Protein AF-A0A4R3YQ96-F1 (afdb_monomer_lite)

Organism: NCBI:txid1796628

Secondary structure (DSSP, 8-state):
---HHHHHHHHHH--HHHHHHHHHHTT----HHHHHHHHHHHHH--HHHH-GGGHHHHHHHHHHHS-HHHHHHHTHHHHT-HHHHH--

Radius of gyration: 11.73 Å; chains: 1; bounding box: 26×22×32 Å

Sequence (88 aa):
MLNLYHMNHRIQNLSLKVLRRICKSHDIVIADGDLKIILHIIKNNPYPVLNDEYEPILLFEITRETSDQVCNTFKPILEKDYLIQEME

Structure (mmCIF, N/CA/C/O backbone):
data_AF-A0A4R3YQ96-F1
#
_entry.id   AF-A0A4R3YQ96-F1
#
loop_
_atom_site.group_PDB
_atom_site.id
_atom_site.type_symbol
_atom_site.label_atom_id
_atom_site.label_alt_id
_atom_site.label_comp_id
_atom_site.label_asym_id
_atom_site.label_entity_id
_atom_site.label_seq_id
_atom_site.pdbx_PDB_ins_code
_atom_site.Cartn_x
_atom_site.Cartn_y
_atom_site.Cartn_z
_atom_site.occupancy
_atom_site.B_iso_or_equiv
_atom_site.auth_seq_id
_atom_site.auth_comp_id
_atom_site.auth_asym_id
_atom_site.auth_atom_id
_atom_site.pdbx_PDB_model_num
ATOM 1 N N . MET A 1 1 ? 10.867 -4.166 -20.149 1.00 48.78 1 MET A N 1
ATOM 2 C CA . MET A 1 1 ? 11.811 -3.835 -19.060 1.00 48.78 1 MET A CA 1
ATOM 3 C C . MET A 1 1 ? 11.153 -2.787 -18.188 1.00 48.78 1 MET A C 1
ATOM 5 O O . MET A 1 1 ? 10.809 -1.734 -18.714 1.00 48.78 1 MET A O 1
ATOM 9 N N . LEU A 1 2 ? 10.934 -3.083 -16.906 1.00 62.22 2 LEU A N 1
ATOM 10 C CA . LEU A 1 2 ? 10.504 -2.076 -15.939 1.00 62.22 2 LEU A CA 1
ATOM 11 C C . LEU A 1 2 ? 11.589 -0.990 -15.902 1.00 62.22 2 LEU A C 1
ATOM 13 O O . LEU A 1 2 ? 12.755 -1.291 -15.647 1.00 62.22 2 LEU A O 1
ATOM 17 N N . ASN A 1 3 ? 11.247 0.260 -16.209 1.00 82.81 3 ASN A N 1
ATOM 18 C CA . ASN A 1 3 ? 12.202 1.348 -16.037 1.00 82.81 3 ASN A CA 1
ATOM 19 C C . ASN A 1 3 ? 12.286 1.662 -14.537 1.00 82.81 3 ASN A C 1
ATOM 21 O O . ASN A 1 3 ? 11.463 2.412 -14.015 1.00 82.81 3 ASN A O 1
ATOM 25 N N . LEU A 1 4 ? 13.265 1.059 -13.855 1.00 82.44 4 LEU A N 1
ATOM 26 C CA . LEU A 1 4 ? 13.476 1.194 -12.408 1.00 82.44 4 LEU A CA 1
ATOM 27 C C . LEU A 1 4 ? 13.577 2.658 -11.966 1.00 82.44 4 LEU A C 1
ATOM 29 O O . LEU A 1 4 ? 13.057 3.015 -10.914 1.00 82.44 4 LEU A O 1
ATOM 33 N N . TYR A 1 5 ? 14.182 3.522 -12.785 1.00 85.31 5 TYR A N 1
ATOM 34 C CA . TYR A 1 5 ? 14.270 4.951 -12.491 1.00 85.31 5 TYR A CA 1
ATOM 35 C C . TYR A 1 5 ? 12.888 5.615 -12.506 1.00 85.31 5 TYR A C 1
ATOM 37 O O . TYR A 1 5 ? 12.532 6.337 -11.575 1.00 85.31 5 TYR A O 1
ATOM 45 N N . HIS A 1 6 ? 12.083 5.327 -13.531 1.00 88.44 6 HIS A N 1
ATOM 46 C CA . HIS A 1 6 ? 10.727 5.860 -13.642 1.00 88.44 6 HIS A CA 1
ATOM 47 C C . HIS A 1 6 ? 9.816 5.344 -12.520 1.00 88.44 6 HIS A C 1
ATOM 49 O O . HIS A 1 6 ? 9.078 6.116 -11.915 1.00 88.44 6 HIS A O 1
ATOM 55 N N . MET A 1 7 ? 9.906 4.055 -12.196 1.00 90.44 7 MET A N 1
ATOM 56 C CA . MET A 1 7 ? 9.122 3.444 -11.124 1.00 90.44 7 MET A CA 1
ATOM 57 C C . MET A 1 7 ? 9.516 3.964 -9.746 1.00 90.44 7 MET A C 1
ATOM 59 O O . MET A 1 7 ? 8.643 4.314 -8.956 1.00 90.44 7 MET A O 1
ATOM 63 N N . ASN A 1 8 ? 10.814 4.119 -9.481 1.00 90.56 8 ASN A N 1
ATOM 64 C CA . ASN A 1 8 ? 11.270 4.770 -8.262 1.00 90.56 8 ASN A CA 1
ATOM 65 C C . ASN A 1 8 ? 10.740 6.210 -8.180 1.00 90.56 8 ASN A C 1
ATOM 67 O O . ASN A 1 8 ? 10.210 6.605 -7.150 1.00 90.56 8 ASN A O 1
ATOM 71 N N . HIS A 1 9 ? 10.792 6.981 -9.271 1.00 91.31 9 HIS A N 1
ATOM 72 C CA . HIS A 1 9 ? 10.222 8.331 -9.297 1.00 91.31 9 HIS A CA 1
ATOM 73 C C . HIS A 1 9 ? 8.715 8.341 -8.974 1.00 91.31 9 HIS A C 1
ATOM 75 O O . HIS A 1 9 ? 8.258 9.202 -8.221 1.00 91.31 9 HIS A O 1
ATOM 81 N N . ARG A 1 10 ? 7.937 7.375 -9.482 1.00 93.12 10 ARG A N 1
ATOM 82 C CA . ARG A 1 10 ? 6.511 7.222 -9.134 1.00 93.12 10 ARG A CA 1
ATOM 83 C C . ARG A 1 10 ? 6.323 6.895 -7.649 1.00 93.12 10 ARG A C 1
ATOM 85 O O . ARG A 1 10 ? 5.530 7.561 -6.991 1.00 93.12 10 ARG A O 1
ATOM 92 N N . ILE A 1 11 ? 7.114 5.975 -7.090 1.00 94.56 11 ILE A N 1
ATOM 93 C CA . ILE A 1 11 ? 7.102 5.661 -5.650 1.00 94.56 11 ILE A CA 1
ATOM 94 C C . ILE A 1 11 ? 7.426 6.905 -4.809 1.00 94.56 11 ILE A C 1
ATOM 96 O O . ILE A 1 11 ? 6.720 7.206 -3.847 1.00 94.56 11 ILE A O 1
ATOM 100 N N . GLN A 1 12 ? 8.438 7.687 -5.192 1.00 94.06 12 GLN A N 1
ATOM 101 C CA . GLN A 1 12 ? 8.804 8.909 -4.468 1.00 94.06 12 GLN A CA 1
ATOM 102 C C . GLN A 1 12 ? 7.704 9.982 -4.503 1.00 94.06 12 GLN A C 1
ATOM 104 O O . GLN A 1 12 ? 7.568 10.757 -3.552 1.00 94.06 12 GLN A O 1
ATOM 109 N N . ASN A 1 13 ? 6.875 10.001 -5.547 1.00 94.75 13 ASN A N 1
ATOM 110 C CA . ASN A 1 13 ? 5.728 10.905 -5.665 1.00 94.75 13 ASN A CA 1
ATOM 111 C C . ASN A 1 13 ? 4.412 10.310 -5.143 1.00 94.75 13 ASN A C 1
ATOM 113 O O . ASN A 1 13 ? 3.398 11.013 -5.097 1.00 94.75 13 ASN A O 1
ATOM 117 N N . LEU A 1 14 ? 4.416 9.052 -4.690 1.00 96.06 14 LEU A N 1
ATOM 118 C CA . LEU A 1 14 ? 3.245 8.416 -4.109 1.00 96.06 14 LEU A CA 1
ATOM 119 C C . LEU A 1 14 ? 2.767 9.229 -2.900 1.00 96.06 14 LEU A C 1
ATOM 121 O O . LEU A 1 14 ? 3.520 9.536 -1.966 1.00 96.06 14 LEU A O 1
ATOM 125 N N . SER A 1 15 ? 1.489 9.593 -2.936 1.00 96.88 15 SER A N 1
ATOM 126 C CA . SER A 1 15 ? 0.822 10.318 -1.861 1.00 96.88 15 SER A CA 1
ATOM 127 C C . SER A 1 15 ? -0.074 9.381 -1.061 1.00 96.88 15 SER A C 1
ATOM 129 O O . SER A 1 15 ? -0.599 8.398 -1.586 1.00 96.88 15 SER A O 1
ATOM 131 N N . LEU A 1 16 ? -0.344 9.740 0.196 1.00 97.69 16 LEU A N 1
ATOM 132 C CA . LEU A 1 16 ? -1.293 9.007 1.039 1.00 97.69 16 LEU A CA 1
ATOM 133 C C . LEU A 1 16 ? -2.677 8.905 0.382 1.00 97.69 16 LEU A C 1
ATOM 135 O O . LEU A 1 16 ? -3.341 7.881 0.484 1.00 97.69 16 LEU A O 1
ATOM 139 N N . LYS A 1 17 ? -3.107 9.960 -0.324 1.00 96.94 17 LYS A N 1
ATOM 140 C CA . LYS A 1 17 ? -4.387 9.979 -1.042 1.00 96.94 17 LYS A CA 1
ATOM 141 C C . LYS A 1 17 ? -4.439 8.893 -2.119 1.00 96.94 17 LYS A C 1
ATOM 143 O O . LYS A 1 17 ? -5.467 8.232 -2.234 1.00 96.94 17 LYS A O 1
ATOM 148 N N . VAL A 1 18 ? -3.358 8.727 -2.885 1.00 96.75 18 VAL A N 1
ATOM 149 C CA . VAL A 1 18 ? -3.257 7.704 -3.936 1.00 96.75 18 VAL A CA 1
ATOM 150 C C . VAL A 1 18 ? -3.172 6.315 -3.315 1.00 96.75 18 VAL A C 1
ATOM 152 O O . VAL A 1 18 ? -3.985 5.469 -3.665 1.00 96.75 18 VAL A O 1
ATOM 155 N N . LEU A 1 19 ? -2.300 6.100 -2.326 1.00 97.25 19 LEU A N 1
ATOM 156 C CA . LEU A 1 19 ? -2.187 4.808 -1.638 1.00 97.25 19 LEU A CA 1
ATOM 157 C C . LEU A 1 19 ? -3.531 4.359 -1.042 1.00 97.25 19 LEU A C 1
ATOM 159 O O . LEU A 1 19 ? -3.964 3.226 -1.235 1.00 97.25 19 LEU A O 1
ATOM 163 N N . ARG A 1 20 ? -4.245 5.281 -0.388 1.00 97.62 20 ARG A N 1
ATOM 164 C CA . ARG A 1 20 ? -5.582 5.027 0.157 1.00 97.62 20 ARG A CA 1
ATOM 165 C C . ARG A 1 20 ? -6.615 4.731 -0.927 1.00 97.62 20 ARG A C 1
ATOM 167 O O . ARG A 1 20 ? -7.508 3.924 -0.692 1.00 97.62 20 ARG A O 1
ATOM 174 N N . ARG A 1 21 ? -6.535 5.397 -2.085 1.00 97.00 21 ARG A N 1
ATOM 175 C CA . ARG A 1 21 ? -7.404 5.104 -3.236 1.00 97.00 21 ARG A CA 1
ATOM 176 C C . ARG A 1 21 ? -7.180 3.669 -3.705 1.00 97.00 21 ARG A C 1
ATOM 178 O O . ARG A 1 21 ? -8.160 2.951 -3.799 1.00 97.00 21 ARG A O 1
ATOM 185 N N . ILE A 1 22 ? -5.926 3.269 -3.928 1.00 97.25 22 ILE A N 1
ATOM 186 C CA . ILE A 1 22 ? -5.566 1.916 -4.384 1.00 97.25 22 ILE A CA 1
ATOM 187 C C . ILE A 1 22 ? -6.093 0.870 -3.396 1.00 97.25 22 ILE A C 1
ATOM 189 O O . ILE A 1 22 ? -6.790 -0.051 -3.798 1.00 97.25 22 ILE A O 1
ATOM 193 N N . CYS A 1 23 ? -5.871 1.062 -2.090 1.00 97.38 23 CYS A N 1
ATOM 194 C CA . CYS A 1 23 ? -6.414 0.157 -1.070 1.00 97.38 23 CYS A CA 1
ATOM 195 C C . CYS A 1 23 ? -7.945 0.033 -1.170 1.00 97.38 23 CYS A C 1
ATOM 197 O O . CYS A 1 23 ? -8.481 -1.069 -1.232 1.00 97.38 23 CYS A O 1
ATOM 199 N N . LYS A 1 24 ? -8.654 1.164 -1.271 1.00 96.31 24 LYS A N 1
ATOM 200 C CA . LYS A 1 24 ? -10.119 1.174 -1.398 1.00 96.31 24 LYS A CA 1
ATOM 201 C C . LYS A 1 24 ? -10.631 0.531 -2.688 1.00 96.31 24 LYS A C 1
ATOM 203 O O . LYS A 1 24 ? -11.702 -0.058 -2.646 1.00 96.31 24 LYS A O 1
ATOM 208 N N . SER A 1 25 ? -9.907 0.649 -3.803 1.00 96.88 25 SER A N 1
ATOM 209 C CA . SER A 1 25 ? -10.275 0.018 -5.080 1.00 96.88 25 SER A CA 1
ATOM 210 C C . SER A 1 25 ? -10.302 -1.511 -5.000 1.00 96.88 25 SER A C 1
ATOM 212 O O . SER A 1 25 ? -10.992 -2.137 -5.797 1.00 96.88 25 SER A O 1
ATOM 214 N N . HIS A 1 26 ? -9.578 -2.093 -4.039 1.00 96.94 26 HIS A N 1
ATOM 215 C CA . HIS A 1 26 ? -9.443 -3.541 -3.845 1.00 96.94 26 HIS A CA 1
ATOM 216 C C . HIS A 1 26 ? -10.033 -4.027 -2.521 1.00 96.94 26 HIS A C 1
ATOM 218 O O . HIS A 1 26 ? -9.588 -5.039 -1.986 1.00 96.94 26 HIS A O 1
ATOM 224 N N . ASP A 1 27 ? -10.996 -3.284 -1.967 1.00 96.62 27 ASP A N 1
ATOM 225 C CA . ASP A 1 27 ? -11.680 -3.607 -0.706 1.00 96.62 27 ASP A CA 1
ATOM 226 C C . ASP A 1 27 ? -10.734 -3.773 0.506 1.00 96.62 27 ASP A C 1
ATOM 228 O O . ASP A 1 27 ? -11.065 -4.413 1.506 1.00 96.62 27 ASP A O 1
ATOM 232 N N . ILE A 1 28 ? -9.554 -3.149 0.453 1.00 97.00 28 ILE A N 1
ATOM 233 C CA . ILE A 1 28 ? -8.556 -3.153 1.524 1.00 97.00 28 ILE A CA 1
ATOM 234 C C . ILE A 1 28 ? -8.763 -1.920 2.403 1.00 97.00 28 ILE A C 1
ATOM 236 O O . ILE A 1 28 ? -8.593 -0.770 1.984 1.00 97.00 28 ILE A O 1
ATOM 240 N N . VAL A 1 29 ? -9.131 -2.165 3.661 1.00 95.00 29 VAL A N 1
ATOM 241 C CA . VAL A 1 29 ? -9.416 -1.123 4.652 1.00 95.00 29 VAL A CA 1
ATOM 242 C C . VAL A 1 29 ? -8.307 -1.097 5.698 1.00 95.00 29 VAL A C 1
ATOM 244 O O . VAL A 1 29 ? -8.215 -1.977 6.547 1.00 95.00 29 VAL A O 1
ATOM 247 N N . ILE A 1 30 ? -7.480 -0.053 5.647 1.00 97.25 30 ILE A N 1
ATOM 248 C CA . ILE A 1 30 ? -6.397 0.214 6.601 1.00 97.25 30 ILE A CA 1
ATOM 249 C C . ILE A 1 30 ? -6.569 1.644 7.119 1.00 97.25 30 ILE A C 1
ATOM 251 O O . ILE A 1 30 ? -6.963 2.541 6.367 1.00 97.25 30 ILE A O 1
ATOM 255 N N . ALA A 1 31 ? -6.305 1.864 8.407 1.00 97.38 31 ALA A N 1
ATOM 256 C CA . ALA A 1 31 ? -6.424 3.184 9.011 1.00 97.38 31 ALA A CA 1
ATOM 257 C C . ALA A 1 31 ? -5.419 4.177 8.399 1.00 97.38 31 ALA A C 1
ATOM 259 O O . ALA A 1 31 ? -4.285 3.826 8.076 1.00 97.38 31 ALA A O 1
ATOM 260 N N . ASP A 1 32 ? -5.805 5.454 8.295 1.00 97.12 32 ASP A N 1
ATOM 261 C CA . ASP A 1 32 ? -4.945 6.507 7.729 1.00 97.12 32 ASP A CA 1
ATOM 262 C C . ASP A 1 32 ? -3.603 6.651 8.484 1.00 97.12 32 ASP A C 1
ATOM 264 O O . ASP A 1 32 ? -2.621 7.100 7.896 1.00 97.12 32 ASP A O 1
ATOM 268 N N . GLY A 1 33 ? -3.551 6.292 9.775 1.00 98.19 33 GLY A N 1
ATOM 269 C CA . GLY A 1 33 ? -2.315 6.258 10.566 1.00 98.19 33 GLY A CA 1
ATOM 270 C C . GLY A 1 33 ? -1.335 5.199 10.059 1.00 98.19 33 GLY A C 1
ATOM 271 O O . GLY A 1 33 ? -0.207 5.531 9.702 1.00 98.19 33 GLY A O 1
ATOM 272 N N . ASP A 1 34 ? -1.797 3.959 9.928 1.00 98.50 34 ASP A N 1
ATOM 273 C CA . ASP A 1 34 ? -0.990 2.842 9.432 1.00 98.50 34 ASP A CA 1
ATOM 274 C C . ASP A 1 34 ? -0.601 3.028 7.961 1.00 98.50 34 ASP A C 1
ATOM 276 O O . ASP A 1 34 ? 0.545 2.796 7.582 1.00 98.50 34 ASP A O 1
ATOM 280 N N . LEU A 1 35 ? -1.507 3.555 7.127 1.00 98.19 35 LEU A N 1
ATOM 281 C CA . LEU A 1 35 ? -1.190 3.881 5.733 1.00 98.19 35 LEU A CA 1
ATOM 282 C C . LEU A 1 35 ? -0.077 4.931 5.607 1.00 98.19 35 LEU A C 1
ATOM 284 O O . LEU A 1 35 ? 0.691 4.887 4.647 1.00 98.19 35 LEU A O 1
ATOM 288 N N . LYS A 1 36 ? 0.040 5.877 6.550 1.00 98.50 36 LYS A N 1
ATOM 289 C CA . LYS A 1 36 ? 1.163 6.833 6.567 1.00 98.50 36 LYS A CA 1
ATOM 290 C C . LYS A 1 36 ? 2.485 6.143 6.884 1.00 98.50 36 LYS A C 1
ATOM 292 O O . LYS A 1 36 ? 3.491 6.493 6.270 1.00 98.50 36 LYS A O 1
ATOM 297 N N . ILE A 1 37 ? 2.476 5.189 7.812 1.00 98.50 37 ILE A N 1
ATOM 298 C CA . ILE A 1 37 ? 3.659 4.400 8.175 1.00 98.50 37 ILE A CA 1
ATOM 299 C C . ILE A 1 37 ? 4.093 3.553 6.976 1.00 98.50 37 ILE A C 1
ATOM 301 O O . ILE A 1 37 ? 5.233 3.663 6.533 1.00 98.50 37 ILE A O 1
ATOM 305 N N . ILE A 1 38 ? 3.164 2.809 6.371 1.00 98.06 38 ILE A N 1
ATOM 306 C CA . ILE A 1 38 ? 3.414 2.002 5.168 1.00 98.06 38 ILE A CA 1
ATOM 307 C C . ILE A 1 38 ? 3.959 2.867 4.024 1.00 98.06 38 ILE A C 1
ATOM 309 O O . ILE A 1 38 ? 4.950 2.509 3.391 1.00 98.06 38 ILE A O 1
ATOM 313 N N . LEU A 1 39 ? 3.361 4.041 3.781 1.00 98.06 39 LEU A N 1
ATOM 314 C CA . LEU A 1 39 ? 3.851 4.975 2.767 1.00 98.06 39 LEU A CA 1
ATOM 315 C C . LEU A 1 39 ? 5.293 5.417 3.046 1.00 98.06 39 LEU A C 1
ATOM 317 O O . LEU A 1 39 ? 6.089 5.519 2.117 1.00 98.06 39 LEU A O 1
ATOM 321 N N . HIS A 1 40 ? 5.633 5.698 4.304 1.00 98.00 40 HIS A N 1
ATOM 322 C CA . HIS A 1 40 ? 6.989 6.085 4.683 1.00 98.00 40 HIS A CA 1
ATOM 323 C C . HIS A 1 40 ? 7.995 4.958 4.416 1.00 98.00 40 HIS A C 1
ATOM 325 O O . HIS A 1 40 ? 9.032 5.207 3.802 1.00 98.00 40 HIS A O 1
ATOM 331 N N . ILE A 1 41 ? 7.655 3.725 4.801 1.00 97.69 41 ILE A N 1
ATOM 332 C CA . ILE A 1 41 ? 8.471 2.527 4.566 1.00 97.69 41 ILE A CA 1
ATOM 333 C C . ILE A 1 41 ? 8.731 2.341 3.063 1.00 97.69 41 ILE A C 1
ATOM 335 O O . ILE A 1 41 ? 9.882 2.299 2.634 1.00 97.69 41 ILE A O 1
ATOM 339 N N . ILE A 1 42 ? 7.672 2.332 2.247 1.00 95.81 42 ILE A N 1
ATOM 340 C CA . ILE A 1 42 ? 7.740 2.158 0.784 1.00 95.81 42 ILE A CA 1
ATOM 341 C C . ILE A 1 42 ? 8.633 3.211 0.118 1.00 95.81 42 ILE A C 1
ATOM 343 O O . ILE A 1 42 ? 9.384 2.907 -0.807 1.00 95.81 42 ILE A O 1
ATOM 347 N N . LYS A 1 43 ? 8.568 4.464 0.578 1.00 95.69 43 LYS A N 1
ATOM 348 C CA . LYS A 1 43 ? 9.368 5.554 0.006 1.00 95.69 43 LYS A CA 1
ATOM 349 C C . LYS A 1 43 ? 10.838 5.481 0.406 1.00 95.69 43 LYS A C 1
ATOM 351 O O . LYS A 1 43 ? 11.692 5.839 -0.404 1.00 95.69 43 LYS A O 1
ATOM 356 N N . ASN A 1 44 ? 11.135 5.013 1.615 1.00 94.88 44 ASN A N 1
ATOM 357 C CA . ASN A 1 44 ? 12.510 4.828 2.078 1.00 94.88 44 ASN A CA 1
ATOM 358 C C . ASN A 1 44 ? 13.162 3.577 1.482 1.00 94.88 44 ASN A C 1
ATOM 360 O O . ASN A 1 44 ? 14.374 3.566 1.277 1.00 94.88 44 ASN A O 1
ATOM 364 N N . ASN A 1 45 ? 12.369 2.544 1.192 1.00 90.94 45 ASN A N 1
ATOM 365 C CA . ASN A 1 45 ? 12.842 1.281 0.646 1.00 90.94 45 ASN A CA 1
ATOM 366 C C . ASN A 1 45 ? 12.002 0.860 -0.580 1.00 90.94 45 ASN A C 1
ATOM 368 O O . ASN A 1 45 ? 11.175 -0.048 -0.498 1.00 90.94 45 ASN A O 1
ATOM 372 N N . PRO A 1 46 ? 12.188 1.530 -1.734 1.00 91.00 46 PRO A N 1
ATOM 373 C CA . PRO A 1 46 ? 11.373 1.306 -2.929 1.00 91.00 46 PRO A CA 1
ATOM 374 C C . PRO A 1 46 ? 11.745 0.027 -3.686 1.00 91.00 46 PRO A C 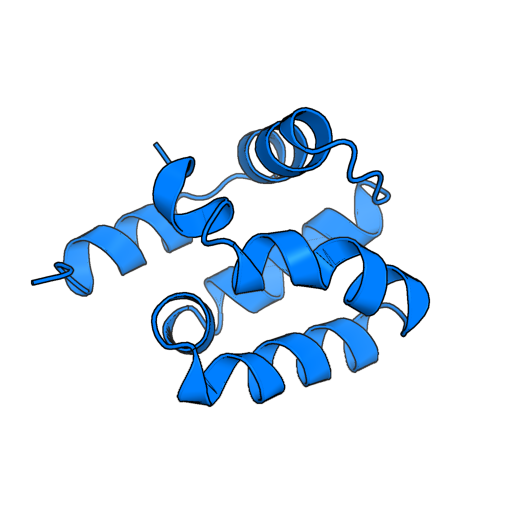1
ATOM 376 O O . PRO A 1 46 ? 10.968 -0.442 -4.508 1.00 91.00 46 PRO A O 1
ATOM 379 N N . TYR A 1 47 ? 12.934 -0.537 -3.460 1.00 91.19 47 TYR A N 1
ATOM 380 C CA . TYR A 1 47 ? 13.411 -1.696 -4.218 1.00 91.19 47 TYR A CA 1
ATOM 381 C C . TYR A 1 47 ? 12.598 -2.979 -3.946 1.00 91.19 47 TYR A C 1
ATOM 383 O O . TYR A 1 47 ? 12.167 -3.594 -4.918 1.00 91.19 47 TYR A O 1
ATOM 391 N N . PRO A 1 48 ? 12.280 -3.335 -2.684 1.00 91.88 48 PRO A N 1
ATOM 392 C CA . PRO A 1 48 ? 11.341 -4.411 -2.351 1.00 91.88 48 PRO A CA 1
ATOM 393 C C . PRO A 1 48 ? 9.940 -4.299 -2.953 1.00 91.88 48 PRO A C 1
ATOM 395 O O . PRO A 1 48 ? 9.234 -5.290 -3.021 1.00 91.88 48 PRO A O 1
ATOM 398 N N . VAL A 1 49 ? 9.520 -3.098 -3.357 1.00 91.19 49 VAL A N 1
ATOM 399 C CA . VAL A 1 49 ? 8.225 -2.871 -4.020 1.00 91.19 49 VAL A CA 1
ATOM 400 C C . VAL A 1 49 ? 8.292 -3.235 -5.502 1.00 91.19 49 VAL A C 1
ATOM 402 O O . VAL A 1 49 ? 7.264 -3.444 -6.125 1.00 91.19 49 VAL A O 1
ATOM 405 N N . LEU A 1 50 ? 9.491 -3.231 -6.089 1.00 89.81 50 LEU A N 1
ATOM 406 C CA . LEU A 1 50 ? 9.730 -3.451 -7.518 1.00 89.81 50 LEU A CA 1
ATOM 407 C C . LEU A 1 50 ? 10.344 -4.826 -7.808 1.00 89.81 50 LEU A C 1
ATOM 409 O O . LEU A 1 50 ? 10.647 -5.113 -8.968 1.00 89.81 50 LEU A O 1
ATOM 413 N N . ASN A 1 51 ? 10.611 -5.615 -6.767 1.00 90.06 51 ASN A N 1
ATOM 414 C CA . ASN A 1 51 ? 11.208 -6.936 -6.865 1.00 90.06 51 ASN A CA 1
ATOM 415 C C . ASN A 1 51 ? 10.636 -7.864 -5.78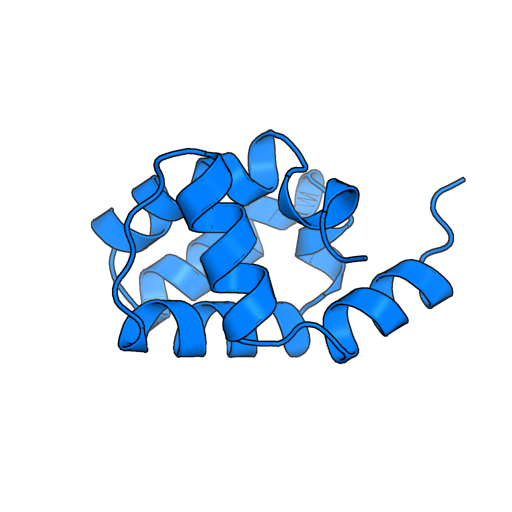7 1.00 90.06 51 ASN A C 1
ATOM 417 O O . ASN A 1 51 ? 11.008 -7.768 -4.614 1.00 90.06 51 ASN A O 1
ATOM 421 N N . ASP A 1 52 ? 9.805 -8.799 -6.232 1.00 88.50 52 ASP A N 1
ATOM 422 C CA . ASP A 1 52 ? 9.073 -9.778 -5.429 1.00 88.50 52 ASP A CA 1
ATOM 423 C C . ASP A 1 52 ? 9.998 -10.635 -4.548 1.00 88.50 52 ASP A C 1
ATOM 425 O O . ASP A 1 52 ? 9.636 -11.013 -3.435 1.00 88.50 52 ASP A O 1
ATOM 429 N N . GLU A 1 53 ? 11.243 -10.885 -4.980 1.00 91.44 53 GLU A N 1
ATOM 430 C CA . GLU A 1 53 ? 12.237 -11.616 -4.176 1.00 91.44 53 GLU A CA 1
ATOM 431 C C . GLU A 1 53 ? 12.564 -10.903 -2.851 1.00 91.44 53 GLU A C 1
ATOM 433 O O . GLU A 1 53 ? 12.997 -11.535 -1.884 1.00 91.44 53 GLU A O 1
ATOM 438 N N . TYR A 1 54 ? 12.348 -9.587 -2.797 1.00 91.62 54 TYR A N 1
ATOM 439 C CA . TYR A 1 54 ? 12.648 -8.733 -1.651 1.00 91.62 54 TYR A CA 1
ATOM 440 C C . TYR A 1 54 ? 11.395 -8.241 -0.916 1.00 91.62 54 TYR A C 1
ATOM 442 O O . TYR A 1 54 ? 11.535 -7.652 0.160 1.00 91.62 54 TYR A O 1
ATOM 450 N N . GLU A 1 55 ? 10.185 -8.533 -1.407 1.00 92.00 55 GLU A N 1
ATOM 451 C CA . GLU A 1 55 ? 8.923 -8.245 -0.709 1.00 92.00 55 GLU A CA 1
ATOM 452 C C . GLU 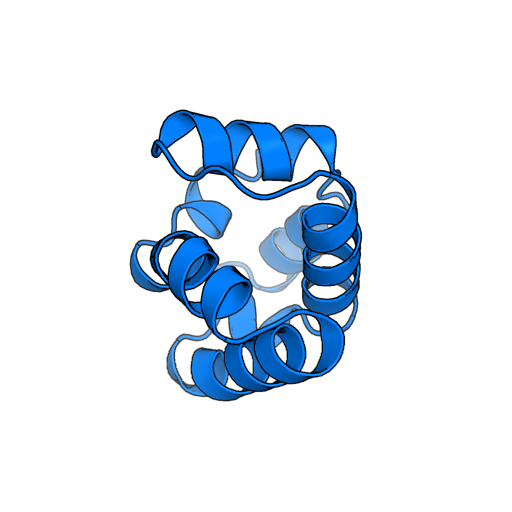A 1 55 ? 8.905 -8.693 0.763 1.00 92.00 55 GLU A C 1
ATOM 454 O O . GLU A 1 55 ? 8.415 -7.924 1.598 1.00 92.00 55 GLU A O 1
ATOM 459 N N . PRO A 1 56 ? 9.471 -9.861 1.154 1.00 95.06 56 PRO A N 1
ATOM 460 C CA . PRO A 1 56 ? 9.495 -10.271 2.557 1.00 95.06 56 PRO A CA 1
ATOM 461 C C . PRO A 1 56 ? 10.162 -9.256 3.495 1.00 95.06 56 PRO A C 1
ATOM 463 O O . PRO A 1 56 ? 9.764 -9.152 4.654 1.00 95.06 56 PRO A O 1
ATOM 466 N N . ILE A 1 57 ? 11.141 -8.483 3.010 1.00 94.88 57 ILE A N 1
ATOM 467 C CA . ILE A 1 57 ? 11.802 -7.430 3.796 1.00 94.88 57 ILE A CA 1
ATOM 468 C C . ILE A 1 57 ? 10.819 -6.293 4.078 1.00 94.88 57 ILE A C 1
ATOM 470 O O . ILE A 1 57 ? 10.703 -5.838 5.215 1.00 94.88 57 ILE A O 1
ATOM 474 N N . LEU A 1 58 ? 10.071 -5.871 3.058 1.00 95.31 58 LEU A N 1
ATOM 475 C CA . LEU A 1 58 ? 9.074 -4.812 3.184 1.00 95.31 58 LEU A CA 1
ATOM 476 C C . LEU A 1 58 ? 7.935 -5.226 4.120 1.00 95.31 58 LEU A C 1
ATOM 478 O O . LEU A 1 58 ? 7.544 -4.458 4.996 1.00 95.31 58 LEU A O 1
ATOM 482 N N . LEU A 1 59 ? 7.440 -6.457 3.972 1.00 96.44 59 LEU A N 1
ATOM 483 C CA . LEU A 1 59 ? 6.403 -7.020 4.839 1.00 96.44 59 LEU A CA 1
ATOM 484 C C . LEU A 1 59 ? 6.874 -7.113 6.295 1.00 96.44 59 LEU A C 1
ATOM 486 O O . LEU A 1 59 ? 6.118 -6.778 7.205 1.00 96.44 59 LEU A O 1
ATOM 490 N N . PHE A 1 60 ? 8.130 -7.505 6.523 1.00 96.94 60 PHE A N 1
ATOM 491 C CA . PHE A 1 60 ? 8.723 -7.521 7.859 1.00 96.94 60 PHE A CA 1
ATOM 492 C C . PHE A 1 60 ? 8.775 -6.119 8.487 1.00 96.94 60 PHE A C 1
ATOM 494 O O . PHE A 1 60 ? 8.401 -5.954 9.649 1.00 96.94 60 PHE A O 1
ATOM 501 N N . GLU A 1 61 ? 9.192 -5.100 7.730 1.00 97.12 61 GLU A N 1
ATOM 502 C CA . GLU A 1 61 ? 9.197 -3.710 8.204 1.00 97.12 61 GLU A CA 1
ATOM 503 C C . GLU A 1 61 ? 7.780 -3.212 8.524 1.00 97.12 61 GLU A C 1
ATOM 505 O O . GLU A 1 61 ? 7.566 -2.616 9.580 1.00 97.12 61 GLU A O 1
ATOM 510 N N . ILE A 1 62 ? 6.792 -3.512 7.674 1.00 97.75 62 ILE A N 1
ATOM 511 C CA . ILE A 1 62 ? 5.389 -3.146 7.918 1.00 97.75 62 ILE A CA 1
ATOM 512 C C . ILE A 1 62 ? 4.878 -3.806 9.198 1.00 97.75 62 ILE A C 1
ATOM 514 O O . ILE A 1 62 ? 4.310 -3.116 10.043 1.00 97.75 62 ILE A O 1
ATOM 518 N N . THR A 1 63 ? 5.101 -5.110 9.381 1.00 98.25 63 THR A N 1
ATOM 519 C CA . THR A 1 63 ? 4.715 -5.817 10.611 1.00 98.25 63 THR A CA 1
ATOM 520 C C . THR A 1 63 ? 5.345 -5.178 11.848 1.00 98.25 63 THR A C 1
ATOM 522 O O . THR A 1 63 ? 4.656 -4.988 12.849 1.00 98.25 63 THR A O 1
ATOM 525 N N . ARG A 1 64 ? 6.636 -4.820 11.782 1.00 98.06 64 ARG 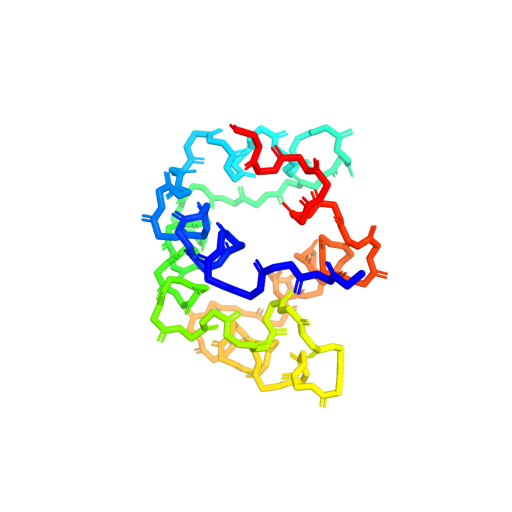A N 1
ATOM 526 C CA . ARG A 1 64 ? 7.380 -4.242 12.910 1.00 98.06 64 ARG A CA 1
ATOM 527 C C . ARG A 1 64 ? 6.857 -2.865 13.323 1.00 98.06 64 ARG A C 1
ATOM 529 O O . ARG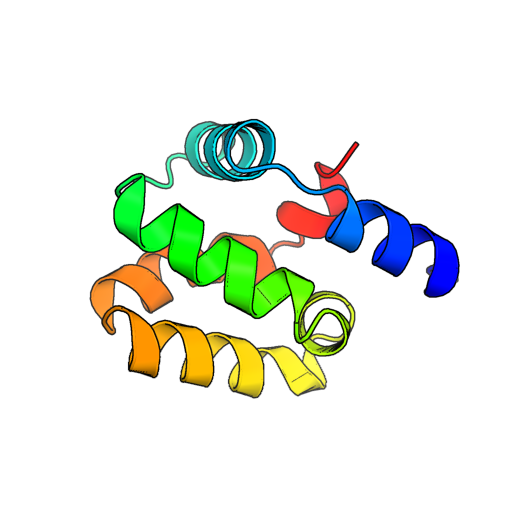 A 1 64 ? 6.790 -2.585 14.515 1.00 98.06 64 ARG A O 1
ATOM 536 N N . GLU A 1 65 ? 6.522 -2.013 12.357 1.00 97.94 65 GLU A N 1
ATOM 537 C CA . GLU A 1 65 ? 6.106 -0.624 12.610 1.00 97.94 65 GLU A CA 1
ATOM 538 C C . GLU A 1 65 ? 4.581 -0.457 12.755 1.00 97.94 65 GLU A C 1
ATOM 540 O O . GLU A 1 65 ? 4.116 0.617 13.133 1.00 97.94 65 GLU A O 1
ATOM 545 N N . THR A 1 66 ? 3.791 -1.492 12.442 1.00 97.62 66 THR A N 1
ATOM 546 C CA . THR A 1 66 ? 2.321 -1.469 12.545 1.00 97.62 66 THR A CA 1
ATOM 547 C C . THR A 1 66 ? 1.797 -2.668 13.351 1.00 97.62 66 THR A C 1
ATOM 549 O O . THR A 1 66 ? 1.757 -2.617 14.578 1.00 97.62 66 THR A O 1
ATOM 552 N N . SER A 1 67 ? 1.369 -3.746 12.688 1.00 98.00 67 SER A N 1
ATOM 553 C CA . SER A 1 67 ? 0.965 -5.023 13.285 1.00 98.00 67 SER A CA 1
ATOM 554 C C . SER A 1 67 ? 0.886 -6.129 12.226 1.00 98.00 67 SER A C 1
ATOM 556 O O . SER A 1 67 ? 0.763 -5.849 11.031 1.00 98.00 67 SER A O 1
ATOM 558 N N . ASP A 1 68 ? 0.847 -7.393 12.661 1.00 97.88 68 ASP A N 1
ATOM 559 C CA . ASP A 1 68 ? 0.590 -8.541 11.775 1.00 97.88 68 ASP A CA 1
ATOM 560 C C . ASP A 1 68 ? -0.733 -8.405 11.013 1.00 97.88 68 ASP A C 1
ATOM 562 O O . ASP A 1 68 ? -0.822 -8.745 9.833 1.00 97.88 68 ASP A O 1
ATOM 566 N N . GLN A 1 69 ? -1.779 -7.893 11.670 1.00 98.06 69 GLN A N 1
ATOM 567 C CA . GLN A 1 69 ? -3.085 -7.704 11.042 1.00 98.06 69 GLN A CA 1
ATOM 568 C C . GLN A 1 69 ? -3.003 -6.693 9.894 1.00 98.06 69 GLN A C 1
ATOM 570 O O . GLN A 1 69 ? -3.524 -6.955 8.808 1.00 98.06 69 GLN A O 1
ATOM 575 N N . VAL A 1 70 ? -2.338 -5.557 10.116 1.00 98.19 70 VAL A N 1
ATOM 576 C CA . VAL A 1 70 ? -2.141 -4.527 9.088 1.00 98.19 70 VAL A CA 1
ATOM 577 C C . VAL A 1 70 ? -1.299 -5.074 7.937 1.00 98.19 70 VAL A C 1
ATOM 579 O O . VAL A 1 70 ? -1.693 -4.920 6.783 1.00 98.19 70 VAL A O 1
ATOM 582 N N . CYS A 1 71 ? -0.197 -5.767 8.235 1.00 98.06 71 CYS A N 1
ATOM 583 C CA . CYS A 1 71 ? 0.666 -6.368 7.221 1.00 98.06 71 CYS A CA 1
ATOM 584 C C . CYS A 1 71 ? -0.095 -7.370 6.343 1.00 98.06 71 CYS A C 1
ATOM 586 O O . CYS A 1 71 ? -0.105 -7.229 5.123 1.00 98.06 71 CYS A O 1
ATOM 588 N N . ASN A 1 72 ? -0.825 -8.312 6.947 1.00 97.88 72 ASN A N 1
ATOM 589 C CA . ASN A 1 72 ? -1.631 -9.288 6.208 1.00 97.88 72 ASN A CA 1
ATOM 590 C C . ASN A 1 72 ? -2.741 -8.633 5.373 1.00 97.88 72 ASN A C 1
ATOM 592 O O . ASN A 1 72 ? -3.055 -9.109 4.286 1.00 97.88 72 ASN A O 1
ATOM 596 N N . THR A 1 73 ? -3.314 -7.530 5.862 1.00 98.06 73 THR A N 1
ATOM 597 C CA . THR A 1 73 ? -4.328 -6.752 5.134 1.00 98.06 73 THR A CA 1
ATOM 598 C C . THR A 1 73 ? -3.717 -5.991 3.951 1.00 98.06 73 THR A C 1
ATOM 600 O O . THR A 1 73 ? -4.357 -5.858 2.912 1.00 98.06 73 THR A O 1
ATOM 603 N N . PHE A 1 74 ? -2.478 -5.507 4.082 1.00 97.44 74 PHE A N 1
ATOM 604 C CA . PHE A 1 74 ? -1.765 -4.782 3.027 1.00 97.44 74 PHE A CA 1
ATOM 605 C C . PHE A 1 74 ? -1.122 -5.704 1.986 1.00 97.44 74 PHE A C 1
ATOM 607 O O . PHE A 1 74 ? -1.041 -5.332 0.822 1.00 97.44 74 PHE A O 1
ATOM 614 N N . LYS A 1 75 ? -0.691 -6.904 2.382 1.00 96.56 75 LYS A N 1
ATOM 615 C CA . LYS A 1 75 ? 0.050 -7.868 1.556 1.00 96.56 75 LYS A CA 1
ATOM 616 C C . LYS A 1 75 ? -0.482 -8.044 0.121 1.00 96.56 75 LYS A C 1
ATOM 618 O O . LYS A 1 75 ? 0.335 -7.992 -0.797 1.00 96.56 75 LYS A O 1
ATOM 623 N N . PRO A 1 76 ? -1.807 -8.142 -0.128 1.00 96.44 76 PRO A N 1
ATOM 624 C CA . PRO A 1 76 ? -2.328 -8.301 -1.487 1.00 96.44 76 PRO A CA 1
ATOM 625 C C . PRO A 1 76 ? -2.055 -7.108 -2.418 1.00 96.44 76 PRO A C 1
ATOM 627 O O . PRO A 1 76 ? -2.128 -7.272 -3.630 1.00 96.44 76 PRO A O 1
ATOM 630 N N . ILE A 1 77 ? -1.759 -5.915 -1.881 1.00 96.31 77 ILE A N 1
ATOM 631 C CA . ILE A 1 77 ? -1.364 -4.729 -2.665 1.00 96.31 77 ILE A CA 1
ATOM 632 C C . ILE A 1 77 ? -0.025 -4.953 -3.379 1.00 96.31 77 ILE A C 1
ATOM 634 O O . ILE A 1 77 ? 0.171 -4.406 -4.466 1.00 96.31 77 ILE A O 1
ATOM 638 N N . LEU A 1 78 ? 0.870 -5.729 -2.760 1.00 93.50 78 LEU A N 1
ATOM 639 C CA . 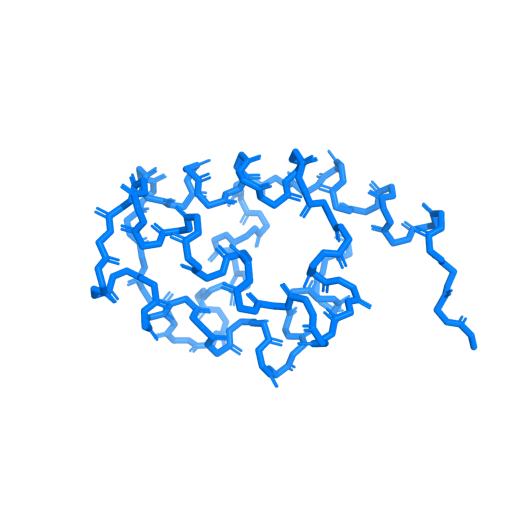LEU A 1 78 ? 2.185 -6.083 -3.295 1.00 93.50 78 LEU A CA 1
ATOM 640 C C . LEU A 1 78 ? 2.074 -7.322 -4.188 1.00 93.50 78 LEU A C 1
ATOM 642 O O . LEU A 1 78 ? 2.289 -7.207 -5.384 1.00 93.50 78 LEU A O 1
ATOM 646 N N . GLU A 1 79 ? 1.547 -8.435 -3.657 1.00 92.38 79 GLU A N 1
ATOM 647 C CA . GLU A 1 79 ? 1.488 -9.734 -4.361 1.00 92.38 79 GLU A CA 1
ATOM 648 C C . GLU A 1 79 ? 0.708 -9.713 -5.688 1.00 92.38 79 GLU A C 1
ATOM 650 O O . GLU A 1 79 ? 0.823 -10.628 -6.504 1.00 92.38 79 GLU A O 1
ATOM 655 N N . LYS A 1 80 ? -0.169 -8.722 -5.878 1.00 93.38 80 LYS A N 1
ATOM 656 C CA . LYS A 1 80 ? -0.972 -8.555 -7.098 1.00 93.38 80 LYS A CA 1
ATOM 657 C C . LYS A 1 80 ? -0.548 -7.352 -7.938 1.00 93.38 80 LYS A C 1
ATOM 659 O O . LYS A 1 80 ? -1.279 -6.966 -8.851 1.00 93.38 80 LYS A O 1
ATOM 664 N N . ASP A 1 81 ? 0.584 -6.734 -7.608 1.00 91.69 81 ASP A N 1
ATOM 665 C CA . ASP A 1 81 ? 1.145 -5.556 -8.270 1.00 91.69 81 ASP A CA 1
ATOM 666 C C . ASP A 1 81 ? 0.214 -4.335 -8.325 1.00 91.69 81 ASP A C 1
ATOM 668 O O . ASP A 1 81 ? 0.443 -3.409 -9.109 1.00 91.69 81 ASP A O 1
ATOM 672 N N . TYR A 1 82 ? -0.833 -4.277 -7.494 1.00 94.19 82 TYR A N 1
ATOM 673 C CA . TYR A 1 82 ? -1.807 -3.178 -7.507 1.00 94.19 82 TYR A CA 1
ATOM 674 C C . TYR A 1 82 ? -1.127 -1.822 -7.333 1.00 94.19 82 TYR A C 1
ATOM 676 O O . TYR A 1 82 ? -1.468 -0.843 -7.999 1.00 94.19 82 TYR A O 1
ATOM 684 N N . LEU A 1 83 ? -0.103 -1.770 -6.478 1.00 92.31 83 LEU A N 1
ATOM 685 C CA . LEU A 1 83 ? 0.662 -0.551 -6.271 1.00 92.31 83 LEU A CA 1
ATOM 686 C C . LEU A 1 83 ? 1.381 -0.098 -7.549 1.00 92.31 83 LEU A C 1
ATOM 688 O O . LEU A 1 83 ? 1.286 1.075 -7.903 1.00 92.31 83 LEU A O 1
ATOM 692 N N . ILE A 1 84 ? 2.070 -1.007 -8.246 1.00 91.38 84 ILE A N 1
ATOM 693 C CA . ILE A 1 84 ? 2.822 -0.738 -9.486 1.00 91.38 84 ILE A CA 1
ATOM 694 C C . ILE A 1 84 ? 1.885 -0.311 -10.621 1.00 91.38 84 ILE A C 1
ATOM 696 O O . ILE A 1 84 ? 2.202 0.612 -11.384 1.00 91.38 84 ILE A O 1
ATOM 700 N N . GLN A 1 85 ? 0.737 -0.977 -10.726 1.00 91.12 85 GLN A N 1
ATOM 701 C CA . GLN A 1 85 ? -0.247 -0.759 -11.782 1.00 91.12 85 GLN A CA 1
ATOM 702 C C . GLN A 1 85 ? -0.942 0.602 -11.642 1.00 91.12 85 GLN A C 1
ATOM 704 O O . GLN A 1 85 ? -1.140 1.290 -12.639 1.00 91.12 85 GLN A O 1
ATOM 709 N N . GLU A 1 86 ? -1.245 1.035 -10.415 1.00 92.06 86 GLU A N 1
ATOM 710 C CA . GLU A 1 86 ? -2.140 2.177 -10.170 1.00 92.06 86 GLU A CA 1
ATOM 711 C C . GLU A 1 86 ? -1.471 3.426 -9.583 1.00 92.06 86 GLU A C 1
ATOM 713 O O . GLU A 1 86 ? -2.152 4.430 -9.333 1.00 92.06 86 GLU A O 1
ATOM 718 N N . MET A 1 87 ? -0.152 3.409 -9.367 1.00 85.25 87 MET A N 1
ATOM 719 C CA . MET A 1 87 ? 0.629 4.590 -8.966 1.00 85.25 87 MET A CA 1
ATOM 720 C C . MET A 1 87 ? 0.809 5.600 -10.118 1.00 85.25 87 MET A C 1
ATOM 722 O O . MET A 1 87 ? 1.918 6.029 -10.415 1.00 85.25 87 MET A O 1
ATOM 726 N N . GLU A 1 88 ? -0.241 5.905 -10.879 1.00 67.81 88 GLU A N 1
ATOM 727 C CA . GLU A 1 88 ? -0.231 6.950 -11.921 1.00 67.81 88 GLU A CA 1
ATOM 728 C C . GLU A 1 88 ? -0.119 8.360 -11.333 1.00 67.81 88 GLU A C 1
ATOM 730 O O . GLU A 1 88 ? -0.909 8.695 -10.415 1.00 67.81 88 GLU A O 1
#

Foldseek 3Di:
DPPPVVLLVLLLVDDLVQQVVLCVVVVQDDDSVLSVQLSVLCNVPVVLLVDVVNVVVSLVSSCVVPNPVNSVSCVCCRVVVSCVVRSD

pLDDT: mean 93.56, std 7.48, range [48.78, 98.5]